Protein AF-A0AAE8W8A2-F1 (afdb_monomer)

Secondary structure (DSSP, 8-state):
---HHHHHHHHHHHHHHHHHHHHHHHHHHHHHHHHHHHHHHHHHHHHHHHHHHHHHHHHHHH-B-TTS-B--GGGGGGT--

Mean predicted aligned error: 9.86 Å

Solvent-accessible surface area (backbone atoms only — not comparable to full-atom values): 4666 Å² total; per-residue (Å²): 131,85,56,73,67,61,57,52,53,53,53,50,53,54,52,51,51,53,53,50,51,52,47,52,53,52,51,56,50,51,55,52,52,51,53,51,50,52,51,51,52,51,54,48,52,54,48,53,52,61,69,43,47,61,55,49,51,51,45,13,72,71,39,62,43,101,85,73,44,67,38,55,68,78,60,55,66,77,74,73,118

Sequence (81 aa):
PPSISGWRLKSHNFQMGGALETTVEIWSSQVKSVLQACAHISNHLDFSKKLHANDDAKIATVIEADNGLTMPASRLNEYFK

pLDDT: mean 86.28, std 12.08, range [51.66, 98.75]

Structure (mmCIF, N/CA/C/O backbone):
data_AF-A0AAE8W8A2-F1
#
_entry.id   AF-A0AAE8W8A2-F1
#
loop_
_atom_site.group_PDB
_atom_site.id
_atom_site.type_symbol
_atom_site.label_atom_id
_atom_site.label_alt_id
_atom_site.label_comp_id
_atom_site.label_asym_id
_atom_site.label_entity_id
_atom_site.label_seq_id
_atom_site.pdbx_PDB_ins_code
_atom_site.Cartn_x
_atom_site.Cartn_y
_atom_site.Cartn_z
_atom_site.occupancy
_atom_site.B_iso_or_equiv
_atom_site.auth_seq_id
_at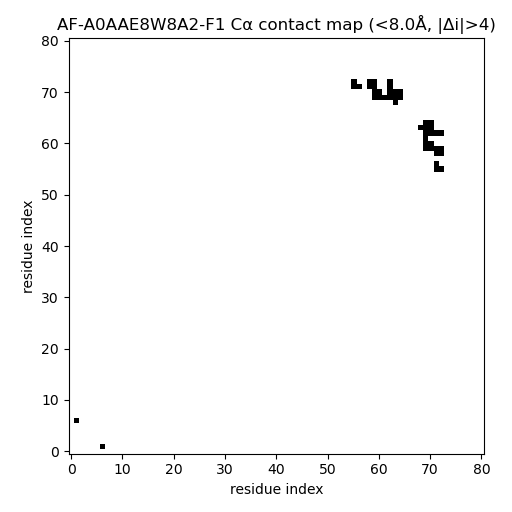om_site.auth_comp_id
_atom_site.auth_asym_id
_atom_site.auth_atom_id
_atom_site.pdbx_PDB_model_num
ATOM 1 N N . PRO A 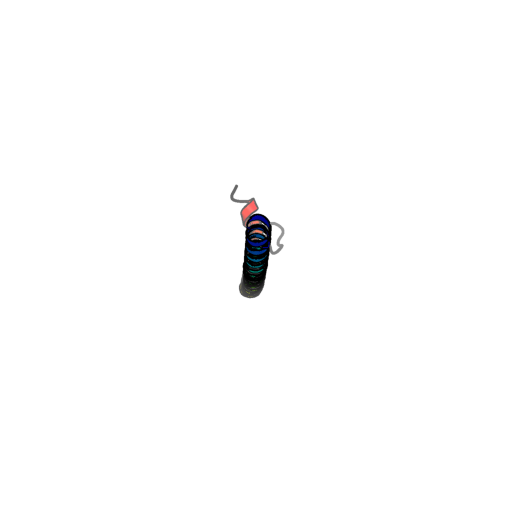1 1 ? 29.862 -1.455 -50.314 1.00 51.66 1 PRO A N 1
ATOM 2 C CA . PRO A 1 1 ? 29.468 -0.671 -49.119 1.00 51.66 1 PRO A CA 1
ATOM 3 C C . PRO A 1 1 ? 28.068 -1.070 -48.616 1.00 51.66 1 PRO A C 1
ATOM 5 O O . PRO A 1 1 ? 27.129 -1.073 -49.408 1.00 51.66 1 PRO A O 1
ATOM 8 N N . PRO A 1 2 ? 27.916 -1.452 -47.339 1.00 57.97 2 PRO A N 1
ATOM 9 C CA . PRO A 1 2 ? 26.606 -1.762 -46.768 1.00 57.97 2 PRO A CA 1
ATOM 10 C C . PRO A 1 2 ? 25.678 -0.549 -46.907 1.00 57.97 2 PRO A C 1
ATOM 12 O O . PRO A 1 2 ? 26.092 0.579 -46.635 1.00 57.97 2 PRO A O 1
ATOM 15 N N . SER A 1 3 ? 24.452 -0.771 -47.390 1.00 76.69 3 SER A N 1
ATOM 16 C CA . SER A 1 3 ? 23.517 0.308 -47.707 1.00 76.69 3 SER A CA 1
ATOM 17 C C . SER A 1 3 ? 23.194 1.123 -46.455 1.00 76.69 3 SER A C 1
ATOM 19 O O . SER A 1 3 ? 22.956 0.581 -45.374 1.00 76.69 3 SER A O 1
ATOM 21 N N . ILE A 1 4 ? 23.193 2.449 -46.598 1.00 73.69 4 ILE A N 1
ATOM 22 C CA . ILE A 1 4 ? 22.925 3.420 -45.523 1.00 73.69 4 ILE A CA 1
ATOM 23 C C . ILE A 1 4 ? 21.593 3.106 -44.804 1.00 73.69 4 ILE A C 1
ATOM 25 O O . ILE A 1 4 ? 21.457 3.335 -43.602 1.00 73.69 4 ILE A O 1
ATOM 29 N N . SER A 1 5 ? 20.635 2.489 -45.506 1.00 77.88 5 SER A N 1
ATOM 30 C CA . SER A 1 5 ? 19.379 1.975 -44.946 1.00 77.88 5 SER A CA 1
ATOM 31 C C . SER A 1 5 ? 19.573 0.898 -43.869 1.00 77.88 5 SER A C 1
ATOM 33 O O . SER A 1 5 ? 18.898 0.941 -42.844 1.00 77.88 5 SER A O 1
ATOM 35 N N . GLY A 1 6 ? 20.506 -0.043 -44.049 1.00 80.00 6 GLY A N 1
ATOM 36 C CA . GLY A 1 6 ? 20.736 -1.135 -43.097 1.00 80.00 6 GLY A CA 1
ATOM 37 C C . GLY A 1 6 ? 21.293 -0.659 -41.752 1.00 80.00 6 GLY A C 1
ATOM 38 O O . GLY A 1 6 ? 20.892 -1.157 -40.703 1.00 80.00 6 GLY A O 1
ATOM 39 N N . TRP A 1 7 ? 22.177 0.341 -41.763 1.00 85.25 7 TRP A N 1
ATOM 40 C CA . TRP A 1 7 ? 22.754 0.919 -40.543 1.00 85.25 7 TRP A CA 1
ATOM 41 C C . TRP A 1 7 ? 21.732 1.708 -39.728 1.00 85.25 7 TRP A C 1
ATOM 43 O O . TRP A 1 7 ? 21.682 1.566 -38.507 1.00 85.25 7 TRP A O 1
ATOM 53 N N . ARG A 1 8 ? 20.879 2.491 -40.399 1.00 83.94 8 ARG A N 1
ATOM 54 C CA . ARG A 1 8 ? 19.808 3.249 -39.738 1.00 83.94 8 ARG A CA 1
ATOM 55 C C . ARG A 1 8 ? 18.792 2.335 -39.057 1.00 83.94 8 ARG A C 1
ATOM 57 O O . ARG A 1 8 ? 18.433 2.598 -37.916 1.00 83.94 8 ARG A O 1
ATOM 64 N N . LEU A 1 9 ? 18.378 1.251 -39.719 1.00 83.31 9 LEU A N 1
ATOM 65 C CA . LEU A 1 9 ? 17.457 0.269 -39.133 1.00 83.31 9 LEU A CA 1
ATOM 66 C C . LEU A 1 9 ? 18.060 -0.410 -37.897 1.00 83.31 9 LEU A C 1
ATOM 68 O O . LEU A 1 9 ? 17.399 -0.507 -36.868 1.00 83.31 9 LEU A O 1
ATOM 72 N N . LYS A 1 10 ? 19.334 -0.824 -37.966 1.00 86.50 10 LYS A N 1
ATOM 73 C CA . LYS A 1 10 ? 20.041 -1.408 -36.815 1.00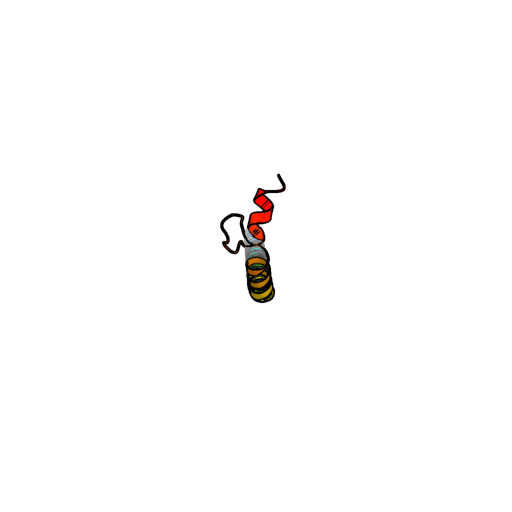 86.50 10 LYS A CA 1
ATOM 74 C C . LYS A 1 10 ? 20.117 -0.431 -35.641 1.00 86.50 10 LYS A C 1
ATOM 76 O O . LYS A 1 10 ? 19.752 -0.798 -34.531 1.00 86.50 10 LYS A O 1
ATOM 81 N N . SER A 1 11 ? 20.546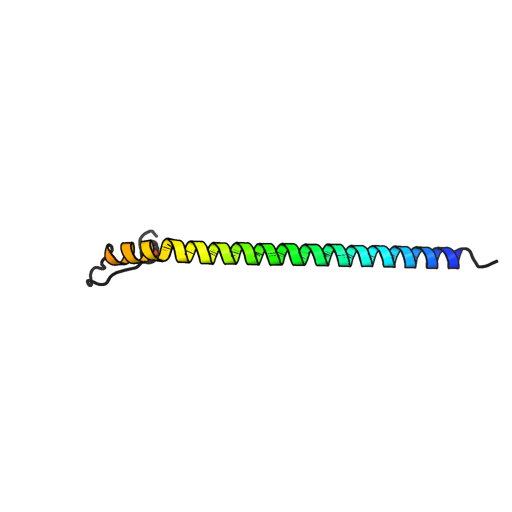 0.808 -35.887 1.00 88.31 11 SER A N 1
ATOM 82 C CA . SER A 1 11 ? 20.632 1.847 -34.852 1.00 88.31 11 SER A CA 1
ATOM 83 C C . SER A 1 11 ? 19.275 2.128 -34.202 1.00 88.31 11 SER A C 1
ATOM 85 O O . SER A 1 11 ? 19.192 2.172 -32.977 1.00 88.31 11 SER A O 1
ATOM 87 N N . HIS A 1 12 ? 18.214 2.241 -35.003 1.00 87.12 12 HIS A N 1
ATOM 88 C CA . HIS A 1 12 ? 16.864 2.470 -34.497 1.00 87.12 12 HIS A CA 1
ATOM 89 C C . HIS A 1 12 ? 16.357 1.307 -33.631 1.00 87.12 12 HIS A C 1
ATOM 91 O O . HIS A 1 12 ? 15.814 1.538 -32.555 1.00 87.12 12 HIS A O 1
ATOM 97 N N . ASN A 1 13 ? 16.597 0.059 -34.044 1.00 84.38 13 ASN A N 1
ATOM 98 C CA . ASN A 1 13 ? 16.216 -1.115 -33.255 1.00 84.38 13 ASN A CA 1
ATOM 99 C C . ASN A 1 13 ? 16.942 -1.170 -31.902 1.00 84.38 13 ASN A C 1
ATOM 101 O O . ASN A 1 13 ? 16.318 -1.496 -30.896 1.00 84.38 13 ASN A O 1
ATOM 105 N N . PHE A 1 14 ? 18.232 -0.815 -31.848 1.00 87.06 14 PHE A N 1
ATOM 106 C CA . PHE A 1 14 ? 18.963 -0.733 -30.576 1.00 87.06 14 PHE A CA 1
ATOM 107 C C . PHE A 1 14 ? 18.426 0.379 -29.667 1.00 87.06 14 PHE A C 1
ATOM 109 O O . PHE A 1 14 ? 18.276 0.165 -28.467 1.00 87.06 14 PHE A O 1
ATOM 116 N N . GLN A 1 15 ? 18.080 1.541 -30.232 1.00 90.00 15 GLN A N 1
ATOM 117 C CA . GLN A 1 15 ? 17.445 2.627 -29.479 1.00 90.00 15 GLN A CA 1
ATOM 118 C C . GLN A 1 15 ? 16.078 2.216 -28.921 1.00 90.00 15 GLN A C 1
ATOM 120 O O . GLN A 1 15 ? 15.784 2.492 -27.761 1.00 90.00 15 GLN A O 1
ATOM 125 N N . MET A 1 16 ? 15.259 1.527 -29.721 1.00 92.94 16 MET A N 1
ATOM 126 C CA . MET A 1 16 ? 13.962 1.013 -29.280 1.00 92.94 16 MET A CA 1
ATOM 127 C C . MET A 1 16 ? 14.113 -0.029 -28.165 1.00 92.94 16 MET A C 1
ATOM 129 O O . MET A 1 16 ? 13.354 0.006 -27.201 1.00 92.94 16 MET A O 1
ATOM 133 N N . GLY A 1 17 ? 15.109 -0.916 -28.267 1.00 91.50 17 GLY A N 1
ATOM 134 C CA . GLY A 1 17 ? 15.433 -1.886 -27.219 1.00 91.50 17 GLY A CA 1
ATOM 135 C C . GLY A 1 17 ? 15.762 -1.212 -25.887 1.00 91.50 17 GLY A C 1
ATOM 136 O O . GLY A 1 17 ? 15.133 -1.527 -24.881 1.00 91.50 17 GLY A O 1
ATOM 137 N N . GLY A 1 18 ? 16.664 -0.225 -25.900 1.00 93.81 18 GLY A N 1
ATOM 138 C CA . GLY A 1 18 ? 17.017 0.531 -24.693 1.00 93.81 18 GLY A CA 1
ATOM 139 C C . GLY A 1 18 ? 15.839 1.319 -24.114 1.00 93.81 18 GLY A C 1
ATOM 140 O O . GLY A 1 18 ? 15.622 1.314 -22.907 1.00 93.81 18 GLY A O 1
ATOM 141 N N . ALA A 1 19 ? 15.016 1.942 -24.963 1.00 94.44 19 ALA A N 1
ATOM 142 C CA . ALA A 1 19 ? 13.824 2.656 -24.505 1.00 94.44 19 ALA A CA 1
ATOM 143 C C . ALA A 1 19 ? 12.792 1.719 -23.846 1.00 94.44 19 ALA A C 1
ATOM 145 O O . ALA A 1 19 ? 12.165 2.088 -22.848 1.00 94.44 19 ALA A O 1
ATOM 146 N N . LEU A 1 20 ? 12.618 0.503 -24.378 1.00 96.44 20 LEU A N 1
ATOM 147 C CA . LEU A 1 20 ? 11.730 -0.502 -23.797 1.00 96.44 20 LEU A CA 1
ATOM 148 C C . LEU A 1 20 ? 12.272 -1.029 -22.465 1.00 96.44 20 LEU A C 1
ATOM 150 O O . LEU A 1 20 ? 11.503 -1.151 -21.515 1.00 96.44 20 LEU A O 1
ATOM 154 N N . GLU A 1 21 ? 13.576 -1.285 -22.373 1.00 97.31 21 GLU A N 1
ATOM 155 C CA . GLU A 1 21 ? 14.241 -1.689 -21.130 1.00 97.31 21 GLU A CA 1
ATOM 156 C C . GLU A 1 21 ? 14.036 -0.641 -20.028 1.00 97.31 21 GLU A C 1
ATOM 158 O O . GLU A 1 21 ? 13.486 -0.958 -18.974 1.00 97.31 21 GLU A O 1
ATOM 163 N N . THR A 1 22 ? 14.319 0.633 -20.315 1.00 97.62 22 THR A N 1
ATOM 164 C CA . THR A 1 22 ? 14.054 1.741 -19.383 1.00 97.62 22 THR A CA 1
ATOM 165 C C . THR A 1 22 ? 12.576 1.830 -18.991 1.00 97.62 22 THR A C 1
ATOM 167 O O . THR A 1 22 ? 12.246 2.068 -17.829 1.00 97.62 22 THR A O 1
ATOM 170 N N . THR A 1 23 ? 11.659 1.619 -19.940 1.00 97.88 23 THR A N 1
ATOM 171 C CA . THR A 1 23 ? 10.218 1.619 -19.647 1.00 97.88 23 THR A CA 1
ATOM 172 C C . THR A 1 23 ? 9.866 0.511 -18.655 1.00 97.88 23 THR A C 1
ATOM 174 O O . THR A 1 23 ? 9.167 0.769 -17.674 1.00 97.88 23 THR A O 1
ATOM 177 N N . VAL A 1 24 ? 10.380 -0.704 -18.863 1.00 98.19 24 VAL A N 1
ATOM 178 C CA . VAL A 1 24 ? 10.164 -1.844 -17.962 1.00 98.19 24 VAL A CA 1
ATOM 179 C C . VAL A 1 24 ? 10.737 -1.569 -16.571 1.00 98.19 24 VAL A C 1
ATOM 181 O O . VAL A 1 24 ? 10.063 -1.853 -15.578 1.00 98.19 24 VAL A O 1
ATOM 184 N N . GLU A 1 25 ? 11.931 -0.984 -16.472 1.00 98.44 25 GLU A N 1
ATOM 185 C CA . GLU A 1 25 ? 12.551 -0.615 -15.194 1.00 98.44 25 GLU A CA 1
ATOM 186 C C . GLU A 1 25 ? 11.706 0.400 -14.414 1.00 98.44 25 GLU A C 1
ATOM 188 O O . GLU A 1 25 ? 11.410 0.195 -13.231 1.00 98.44 25 GLU A O 1
ATOM 193 N N . ILE A 1 26 ? 11.260 1.468 -15.084 1.00 98.50 26 ILE A N 1
ATOM 194 C CA . ILE A 1 26 ? 10.439 2.521 -14.476 1.00 98.50 26 ILE A CA 1
ATOM 195 C C . ILE A 1 26 ? 9.104 1.951 -13.998 1.00 98.50 26 ILE A C 1
ATOM 197 O O . ILE A 1 26 ? 8.726 2.163 -12.844 1.00 98.50 26 ILE A O 1
ATOM 201 N N . TRP A 1 27 ? 8.404 1.195 -14.845 1.00 98.38 27 TRP A N 1
ATOM 202 C CA . TRP A 1 27 ? 7.122 0.588 -14.480 1.00 98.38 27 TRP A CA 1
ATOM 203 C C . TRP A 1 27 ? 7.270 -0.400 -13.325 1.00 98.38 27 TRP A C 1
ATOM 205 O O . TRP A 1 27 ? 6.475 -0.379 -12.385 1.00 98.38 27 TRP A O 1
ATOM 215 N N . SER A 1 28 ? 8.325 -1.214 -13.341 1.00 98.50 28 SER A N 1
ATOM 216 C CA . SER A 1 28 ? 8.625 -2.140 -12.248 1.00 98.50 28 SER A CA 1
ATOM 217 C C . SER A 1 28 ? 8.857 -1.404 -10.928 1.00 98.50 28 SER A C 1
ATOM 219 O O . SER A 1 28 ? 8.387 -1.851 -9.881 1.00 98.50 28 SER A O 1
ATOM 221 N N . SER A 1 29 ? 9.561 -0.270 -10.963 1.00 98.50 29 SER A N 1
ATOM 222 C CA . SER A 1 29 ? 9.779 0.579 -9.790 1.00 98.50 29 SER A CA 1
ATOM 223 C C . SER A 1 29 ? 8.465 1.179 -9.277 1.00 98.50 29 SER A C 1
ATOM 225 O O . SER A 1 29 ? 8.140 1.045 -8.098 1.00 98.50 29 SER A O 1
ATOM 227 N N . GLN A 1 30 ? 7.650 1.747 -10.168 1.00 98.75 30 GLN A N 1
ATOM 228 C CA . GLN A 1 30 ? 6.384 2.384 -9.800 1.00 98.75 30 GLN A CA 1
ATOM 229 C C . GLN A 1 30 ? 5.374 1.398 -9.203 1.00 98.75 30 GLN A C 1
ATOM 231 O O . GLN A 1 30 ? 4.766 1.694 -8.174 1.00 98.75 30 GLN A O 1
ATOM 236 N N . VAL A 1 31 ? 5.230 0.201 -9.782 1.00 98.69 31 VAL A N 1
ATOM 237 C CA . VAL A 1 31 ? 4.346 -0.842 -9.232 1.00 98.69 31 VAL A CA 1
ATOM 238 C C . VAL A 1 31 ? 4.791 -1.243 -7.824 1.00 98.69 31 VAL A C 1
ATOM 240 O O . VAL A 1 31 ? 3.956 -1.378 -6.928 1.00 98.69 31 VAL A O 1
ATOM 243 N N . LYS A 1 32 ? 6.105 -1.369 -7.588 1.00 98.62 32 LYS A N 1
ATOM 244 C CA . LYS A 1 32 ? 6.640 -1.634 -6.244 1.00 98.62 32 LYS A CA 1
ATOM 245 C C . LYS A 1 32 ? 6.325 -0.493 -5.278 1.00 98.62 32 LYS A C 1
ATOM 247 O O . LYS A 1 32 ? 5.914 -0.771 -4.155 1.00 98.62 32 LYS A O 1
ATOM 252 N N . SER A 1 33 ? 6.469 0.766 -5.695 1.00 98.62 33 SER A N 1
ATOM 253 C CA . SER A 1 33 ? 6.131 1.924 -4.857 1.00 98.62 33 SER A CA 1
ATOM 254 C C . SER A 1 33 ? 4.657 1.932 -4.446 1.00 98.62 33 SER A C 1
ATOM 256 O O . SER A 1 33 ? 4.362 2.113 -3.266 1.00 98.62 33 SER A O 1
ATOM 258 N N . VAL A 1 34 ? 3.734 1.675 -5.380 1.00 98.62 34 VAL A N 1
ATOM 259 C CA . VAL A 1 34 ? 2.293 1.599 -5.076 1.00 98.62 34 VAL A CA 1
ATOM 260 C C . VAL A 1 34 ? 1.997 0.445 -4.118 1.00 98.62 34 VAL A C 1
ATOM 262 O O . VAL A 1 34 ? 1.294 0.638 -3.129 1.00 98.62 34 VAL A O 1
ATOM 265 N N . LEU A 1 35 ? 2.586 -0.732 -4.347 1.00 98.75 35 LEU A N 1
ATOM 266 C CA . LEU A 1 35 ? 2.422 -1.881 -3.455 1.00 98.75 35 LEU A CA 1
ATOM 267 C C . LEU A 1 35 ? 2.892 -1.570 -2.024 1.00 98.75 35 LEU A C 1
ATOM 269 O O . LEU A 1 35 ? 2.193 -1.892 -1.064 1.00 98.75 35 LEU A O 1
ATOM 273 N N . GLN A 1 36 ? 4.049 -0.919 -1.873 1.00 98.62 36 GLN A N 1
ATOM 274 C CA . GLN A 1 36 ? 4.564 -0.512 -0.562 1.00 98.62 36 GLN A CA 1
ATOM 275 C C . GLN A 1 36 ? 3.665 0.530 0.110 1.00 98.62 36 GLN A C 1
ATOM 277 O O . GLN A 1 36 ? 3.414 0.429 1.309 1.00 98.62 36 GLN A O 1
ATOM 282 N N . ALA A 1 37 ? 3.122 1.486 -0.647 1.00 98.56 37 ALA A N 1
ATOM 283 C CA . ALA A 1 37 ? 2.159 2.448 -0.119 1.00 98.56 37 ALA A CA 1
ATOM 284 C C . ALA A 1 37 ? 0.882 1.754 0.388 1.00 98.56 37 ALA A C 1
ATOM 286 O O . ALA A 1 37 ? 0.435 2.034 1.499 1.00 98.56 37 ALA A O 1
ATOM 287 N N . CYS A 1 38 ? 0.332 0.796 -0.368 1.00 98.62 38 CYS A N 1
ATOM 288 C CA . CYS A 1 38 ? -0.822 0.003 0.065 1.00 98.62 38 CYS A CA 1
ATOM 289 C C . CYS A 1 38 ? -0.522 -0.817 1.327 1.00 98.62 38 CYS A C 1
ATOM 291 O O . CYS A 1 38 ? -1.351 -0.853 2.239 1.00 98.62 38 CYS A O 1
ATOM 293 N N . ALA A 1 39 ? 0.660 -1.434 1.414 1.00 98.56 39 ALA A N 1
ATOM 294 C CA . ALA A 1 39 ? 1.087 -2.159 2.609 1.00 98.56 39 ALA A CA 1
ATOM 295 C C . ALA A 1 39 ? 1.208 -1.222 3.822 1.00 98.56 39 ALA A C 1
ATOM 297 O O . ALA A 1 39 ? 0.721 -1.541 4.904 1.00 98.56 39 ALA A O 1
ATOM 298 N N . HIS A 1 40 ? 1.789 -0.035 3.635 1.00 98.06 40 HIS A N 1
ATOM 299 C CA . HIS A 1 40 ? 1.932 0.962 4.692 1.00 98.06 40 HIS A CA 1
ATOM 300 C C . HIS A 1 40 ? 0.574 1.477 5.194 1.00 98.06 40 HIS A C 1
ATOM 302 O O . HIS A 1 40 ? 0.344 1.524 6.401 1.00 98.06 40 HIS A O 1
ATOM 308 N N . ILE A 1 41 ? -0.350 1.806 4.283 1.00 98.19 41 ILE A N 1
ATOM 309 C CA . ILE A 1 41 ? -1.718 2.219 4.632 1.00 98.19 41 ILE A CA 1
ATOM 310 C C . ILE A 1 41 ? -2.435 1.101 5.394 1.00 98.19 41 ILE A C 1
ATOM 312 O O . ILE A 1 41 ? -3.022 1.361 6.441 1.00 98.19 41 ILE A O 1
ATOM 316 N N . SER A 1 42 ? -2.351 -0.143 4.914 1.00 98.25 42 SER A N 1
ATOM 317 C CA . SER A 1 42 ? -3.003 -1.294 5.555 1.00 98.25 42 SER A CA 1
ATOM 318 C C . SER A 1 42 ? -2.472 -1.524 6.971 1.00 98.25 42 SER A C 1
ATOM 320 O O . SER A 1 42 ? -3.255 -1.646 7.911 1.00 98.25 42 SER A O 1
ATOM 322 N N . ASN A 1 43 ? -1.148 -1.474 7.148 1.00 98.06 43 ASN A N 1
ATOM 323 C CA . ASN A 1 43 ? -0.518 -1.584 8.462 1.00 98.06 43 ASN A CA 1
ATOM 324 C C . ASN A 1 43 ? -0.963 -0.462 9.407 1.00 98.06 43 ASN A C 1
ATOM 326 O O . ASN A 1 43 ? -1.214 -0.713 10.586 1.00 98.06 43 ASN A O 1
ATOM 330 N N . HIS A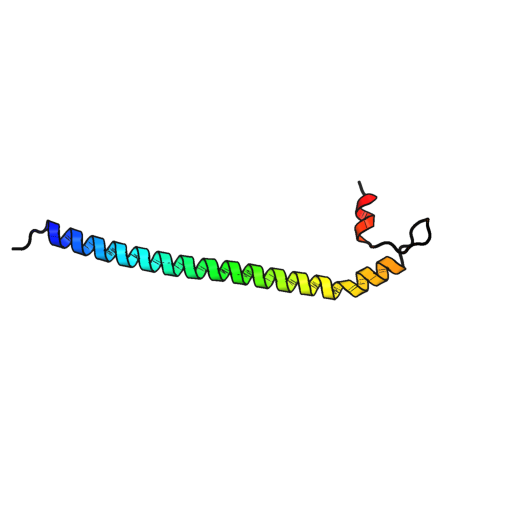 1 44 ? -1.078 0.771 8.904 1.00 97.94 44 HIS A N 1
ATOM 331 C CA . HIS A 1 44 ? -1.547 1.891 9.713 1.00 97.94 44 HIS A CA 1
ATOM 332 C C . HIS A 1 44 ? -3.022 1.728 10.105 1.00 97.94 44 HIS A C 1
ATOM 334 O O . HIS A 1 44 ? -3.372 1.995 11.254 1.00 97.94 44 HIS A O 1
ATOM 340 N N . LEU A 1 45 ? -3.891 1.268 9.201 1.00 97.94 45 LEU A N 1
ATOM 341 C CA . LEU A 1 45 ? -5.298 1.010 9.521 1.00 97.94 45 LEU A CA 1
ATOM 342 C C . LEU A 1 45 ? -5.442 -0.088 10.582 1.00 97.94 45 LEU A C 1
ATOM 344 O O . LEU A 1 45 ? -6.204 0.079 11.536 1.00 97.94 45 LEU A O 1
ATOM 348 N N . ASP A 1 46 ? -4.664 -1.165 10.475 1.00 98.06 46 ASP A N 1
ATOM 349 C CA . ASP A 1 46 ? -4.626 -2.226 11.484 1.00 98.06 46 ASP A CA 1
ATOM 350 C C . ASP A 1 46 ? -4.119 -1.719 12.837 1.00 98.06 46 ASP A C 1
ATOM 352 O O . ASP A 1 46 ? -4.656 -2.092 13.885 1.00 98.06 46 ASP A O 1
ATOM 356 N N . PHE A 1 47 ? -3.101 -0.854 12.833 1.00 97.56 47 PHE A N 1
ATOM 357 C CA . PHE A 1 47 ? -2.616 -0.197 14.042 1.00 97.56 47 PHE A CA 1
ATOM 358 C C . PHE A 1 47 ? -3.699 0.683 14.677 1.00 97.56 47 PHE A C 1
ATOM 360 O O . PHE A 1 47 ? -4.005 0.500 15.854 1.00 97.56 47 PHE A O 1
ATOM 367 N N . SER A 1 48 ? -4.319 1.585 13.910 1.00 96.50 48 SER A N 1
ATOM 368 C CA . SER A 1 48 ? -5.379 2.479 14.394 1.00 96.50 48 SER A CA 1
ATOM 369 C C . SER A 1 48 ? -6.570 1.699 14.953 1.00 96.50 48 SER A C 1
ATOM 371 O O . SER A 1 48 ? -7.075 2.031 16.022 1.00 96.50 48 SER A O 1
ATOM 373 N N . LYS A 1 49 ? -6.978 0.611 14.289 1.00 95.00 49 LYS A N 1
ATOM 374 C CA . LYS A 1 49 ? -8.047 -0.269 14.776 1.00 95.00 49 LYS A CA 1
ATOM 375 C C . LYS A 1 49 ? -7.695 -0.921 16.114 1.00 95.00 49 LYS A C 1
ATOM 377 O O . LYS A 1 49 ? -8.532 -0.975 17.009 1.00 95.00 49 LYS A O 1
ATOM 382 N N . LYS A 1 50 ? -6.463 -1.415 16.269 1.00 95.69 50 LYS A N 1
ATOM 383 C CA . LYS A 1 50 ? -5.997 -1.999 17.539 1.00 95.69 50 LYS A CA 1
ATOM 384 C C . LYS A 1 50 ? -5.908 -0.952 18.646 1.00 95.69 50 LYS A C 1
ATOM 386 O O . LYS A 1 50 ? -6.294 -1.245 19.772 1.00 95.69 50 LYS A O 1
ATOM 391 N N . LEU A 1 51 ? -5.425 0.246 18.321 1.00 96.25 51 LEU A N 1
ATOM 392 C CA . LEU A 1 51 ? -5.288 1.352 19.265 1.00 96.25 51 LEU A CA 1
ATOM 393 C C . LEU A 1 51 ? -6.643 1.748 19.867 1.00 96.25 51 LEU A C 1
ATOM 395 O O . LEU A 1 51 ?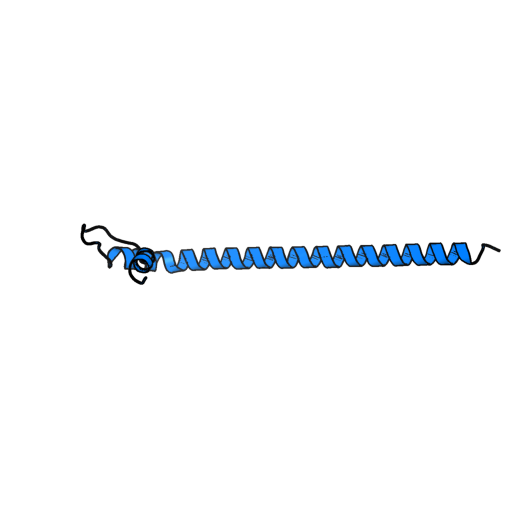 -6.742 1.908 21.079 1.00 96.25 51 LEU A O 1
ATOM 399 N N . HIS A 1 52 ? -7.685 1.834 19.040 1.00 93.94 52 HIS A N 1
ATOM 400 C CA . HIS A 1 52 ? -9.017 2.263 19.475 1.00 93.94 52 HIS A CA 1
ATOM 401 C C . HIS A 1 52 ? -9.924 1.132 19.977 1.00 93.94 52 HIS A C 1
ATOM 403 O O . HIS A 1 52 ? -11.016 1.403 20.463 1.00 93.94 52 HIS A O 1
ATOM 409 N N . ALA A 1 53 ? -9.477 -0.129 19.960 1.00 91.44 53 ALA A N 1
ATOM 410 C CA . ALA A 1 53 ? -10.301 -1.259 20.398 1.00 91.44 53 ALA A CA 1
ATOM 411 C C . ALA A 1 53 ? -10.772 -1.141 21.863 1.00 91.44 53 ALA A C 1
ATOM 413 O O . ALA A 1 53 ? -11.874 -1.571 22.202 1.00 91.44 53 ALA A O 1
ATOM 414 N N . ASN A 1 54 ? -9.950 -0.563 22.749 1.00 88.38 54 ASN A N 1
ATOM 415 C CA . ASN A 1 54 ? -10.347 -0.343 24.141 1.00 88.38 54 ASN A CA 1
ATOM 416 C C . ASN A 1 54 ? -11.361 0.799 24.287 1.00 88.38 54 ASN A C 1
ATOM 418 O O . ASN A 1 54 ? -12.254 0.704 25.127 1.00 88.38 54 ASN A O 1
ATOM 422 N N . ASP A 1 55 ? -11.231 1.847 23.477 1.00 88.81 55 ASP A N 1
ATOM 423 C CA . ASP A 1 55 ? -12.167 2.969 23.469 1.00 88.81 55 ASP A CA 1
ATOM 424 C C . ASP A 1 55 ? -13.530 2.512 22.944 1.00 88.81 55 ASP A C 1
ATOM 426 O O . ASP A 1 55 ? -14.543 2.768 23.589 1.00 88.81 55 ASP A O 1
ATOM 430 N N . ASP A 1 56 ? -13.552 1.728 21.862 1.00 85.12 56 ASP A N 1
ATOM 431 C CA . ASP A 1 56 ? -14.769 1.101 21.335 1.00 85.12 56 ASP A CA 1
ATOM 432 C C . ASP A 1 56 ? -15.460 0.232 22.396 1.00 85.12 56 ASP A C 1
ATOM 434 O O . ASP A 1 56 ? -16.677 0.312 22.573 1.00 85.12 56 ASP A O 1
ATOM 438 N N . ALA A 1 57 ? -14.688 -0.565 23.147 1.00 83.06 57 ALA A N 1
ATOM 439 C CA . ALA A 1 57 ? -15.218 -1.393 24.228 1.00 83.06 57 ALA A CA 1
ATOM 440 C C . ALA A 1 57 ? -15.781 -0.550 25.384 1.00 83.06 57 ALA A C 1
ATOM 442 O O . ALA A 1 57 ? -16.878 -0.827 25.867 1.00 83.06 57 ALA A O 1
ATOM 443 N N . LYS A 1 58 ? -15.066 0.498 25.813 1.00 82.12 58 LYS A N 1
ATOM 444 C CA . LYS A 1 58 ? -15.534 1.420 26.860 1.00 82.12 58 LYS A CA 1
ATOM 445 C C . LYS A 1 58 ? -16.816 2.126 26.444 1.00 82.12 58 LYS A C 1
ATOM 447 O O . LYS A 1 58 ? -17.774 2.145 27.211 1.00 82.12 58 LYS A O 1
ATOM 452 N N . ILE A 1 59 ? -16.858 2.673 25.234 1.00 80.25 59 ILE A N 1
ATOM 453 C CA . ILE A 1 59 ? -18.048 3.354 24.726 1.00 80.25 59 ILE A CA 1
ATOM 454 C C . ILE A 1 59 ? -19.218 2.373 24.658 1.00 80.25 59 ILE A C 1
ATOM 456 O O . ILE A 1 59 ? -20.303 2.716 25.116 1.00 80.25 59 ILE A O 1
ATOM 460 N N . ALA A 1 60 ? -18.993 1.136 24.200 1.00 76.62 60 ALA A N 1
ATOM 461 C CA . ALA A 1 60 ? -20.036 0.117 24.195 1.00 76.62 60 ALA A CA 1
ATOM 462 C C . ALA A 1 60 ? -20.597 -0.167 25.596 1.00 76.62 60 ALA A C 1
ATOM 464 O O . ALA A 1 60 ? -21.803 -0.327 25.737 1.00 76.62 60 ALA A O 1
A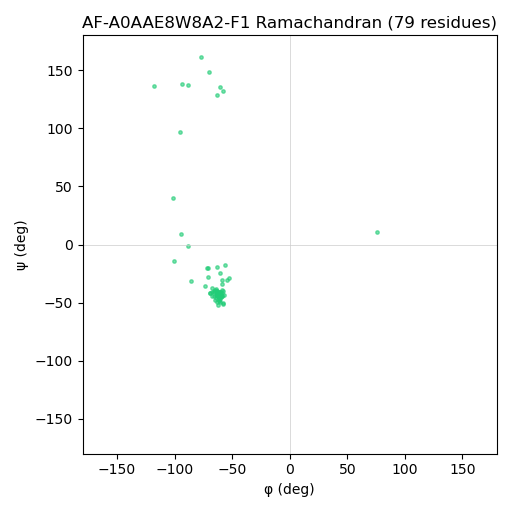TOM 465 N N . THR A 1 61 ? -19.756 -0.188 26.636 1.00 70.06 61 THR A N 1
ATOM 466 C CA . THR A 1 61 ? -20.231 -0.360 28.022 1.00 70.06 61 THR A CA 1
ATOM 467 C C . THR A 1 61 ? -20.982 0.845 28.582 1.00 70.06 61 THR A C 1
ATOM 469 O O . THR A 1 61 ? -21.813 0.671 29.461 1.00 70.06 61 THR A O 1
ATOM 472 N N . VAL A 1 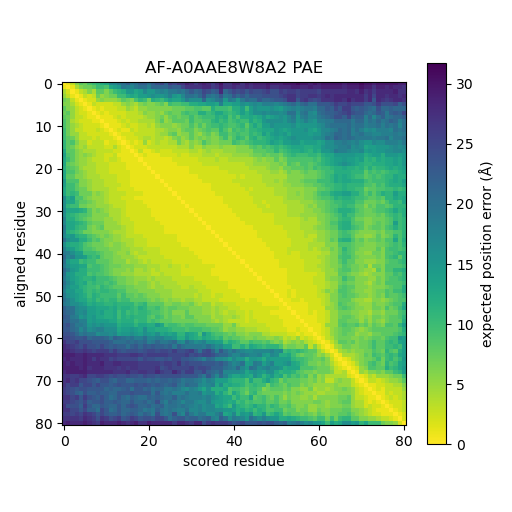62 ? -20.686 2.058 28.106 1.00 72.62 62 VAL A N 1
ATOM 473 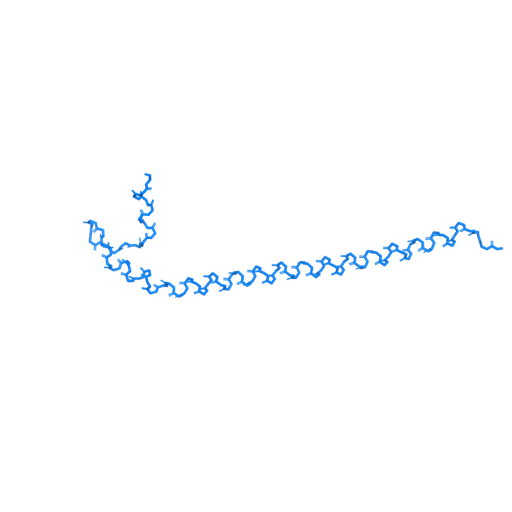C CA . VAL A 1 62 ? -21.316 3.295 28.598 1.00 72.62 62 VAL A CA 1
ATOM 474 C C . VAL A 1 62 ? -22.634 3.582 27.877 1.00 72.62 62 VAL A C 1
ATOM 476 O O . VAL A 1 62 ? -23.539 4.167 28.466 1.00 72.62 62 VAL A O 1
ATOM 479 N N . ILE A 1 63 ? -22.755 3.190 26.607 1.00 69.62 63 ILE A N 1
ATOM 480 C CA . ILE A 1 63 ? -23.968 3.390 25.813 1.00 69.62 63 ILE A CA 1
ATOM 481 C C . ILE A 1 63 ? -24.822 2.118 25.887 1.00 69.62 63 ILE A C 1
ATOM 483 O O . ILE A 1 63 ? -24.619 1.162 25.136 1.00 69.62 63 ILE A O 1
ATOM 487 N N . GLU A 1 64 ? -25.797 2.116 26.792 1.00 67.38 64 GLU A N 1
ATOM 488 C CA . GLU A 1 64 ? -26.820 1.071 26.894 1.00 67.38 64 GLU A CA 1
ATOM 489 C C . GLU A 1 64 ? -28.018 1.396 25.989 1.00 67.38 64 GLU A C 1
ATOM 491 O O . GLU A 1 64 ? -28.471 2.539 25.898 1.00 67.38 64 GLU A O 1
ATOM 496 N N . ALA A 1 65 ? -28.529 0.390 25.282 1.00 64.69 65 ALA A N 1
ATOM 497 C CA . ALA A 1 65 ? -29.776 0.482 24.532 1.00 64.69 65 ALA A CA 1
ATOM 498 C C . ALA A 1 65 ? -30.980 0.395 25.471 1.00 64.69 65 ALA A C 1
ATOM 500 O O . ALA A 1 65 ? -30.881 -0.127 26.575 1.00 64.69 65 ALA A O 1
ATOM 501 N N . ASP A 1 66 ? -32.147 0.839 24.999 1.00 65.88 66 ASP A N 1
ATOM 502 C CA . ASP A 1 66 ? -33.419 0.800 25.746 1.00 65.88 66 ASP A CA 1
ATOM 503 C C . ASP A 1 66 ? -33.804 -0.623 26.224 1.00 65.88 66 ASP A C 1
ATOM 505 O O . ASP A 1 66 ? -34.593 -0.806 27.144 1.00 65.88 66 ASP A O 1
ATOM 509 N N . ASN A 1 67 ? -33.196 -1.657 25.632 1.00 69.19 67 ASN A N 1
ATOM 510 C CA . ASN A 1 67 ? -33.332 -3.063 26.021 1.00 69.19 67 ASN A CA 1
ATOM 511 C C . ASN A 1 67 ? -32.239 -3.569 26.992 1.00 69.19 67 ASN A C 1
ATOM 513 O O . ASN A 1 67 ? -32.142 -4.777 27.213 1.00 69.19 67 ASN A O 1
ATOM 517 N N . GLY A 1 68 ? -31.406 -2.679 27.537 1.00 68.25 68 GLY A N 1
ATOM 518 C CA . GLY A 1 68 ? -30.326 -2.988 28.479 1.00 68.25 68 GLY A CA 1
ATOM 519 C C . GLY A 1 68 ? -29.075 -3.626 27.862 1.00 68.25 68 GLY A C 1
ATOM 520 O O . GLY A 1 68 ? -28.227 -4.128 28.597 1.00 68.25 68 GLY A O 1
ATOM 521 N N . LEU A 1 69 ? -28.945 -3.660 26.529 1.00 71.25 69 LEU A N 1
ATOM 522 C CA . LEU A 1 69 ? -27.761 -4.201 25.851 1.00 71.25 69 LEU A CA 1
ATOM 523 C C . LEU A 1 69 ? -26.740 -3.100 25.540 1.00 71.25 69 LEU A C 1
ATOM 525 O O . LEU A 1 69 ? -27.099 -2.026 25.061 1.00 71.25 69 LEU A O 1
ATOM 529 N N . THR A 1 70 ? -25.457 -3.392 25.744 1.00 71.81 70 THR A N 1
ATOM 530 C CA . THR A 1 70 ? -24.341 -2.525 25.343 1.00 71.81 70 THR A CA 1
ATOM 531 C C . THR A 1 70 ? -24.302 -2.370 23.823 1.00 71.81 70 THR A C 1
ATOM 533 O O . THR A 1 70 ? -24.340 -3.365 23.091 1.00 71.81 70 THR A O 1
ATOM 536 N N . MET A 1 71 ? -24.246 -1.132 23.318 1.00 71.94 71 MET A N 1
ATOM 537 C CA . MET A 1 71 ? -24.244 -0.869 21.875 1.00 71.94 71 MET A CA 1
ATOM 538 C C . MET A 1 71 ? -22.963 -0.163 21.410 1.00 71.94 71 MET A C 1
ATOM 540 O O . MET A 1 71 ? -22.509 0.785 22.046 1.00 71.94 71 MET A O 1
ATOM 544 N N . PRO A 1 72 ? -22.367 -0.575 20.278 1.00 74.19 72 PRO A N 1
ATOM 545 C CA . PRO A 1 72 ? -21.160 0.059 19.767 1.00 74.19 72 PRO A CA 1
ATOM 546 C C . PRO A 1 72 ? -21.442 1.469 19.234 1.00 74.19 72 PRO A C 1
ATOM 548 O O . PRO A 1 72 ? -22.494 1.730 18.646 1.00 74.19 72 PRO A O 1
ATOM 551 N N . ALA A 1 73 ? -20.447 2.353 19.345 1.00 76.06 73 ALA A N 1
ATOM 552 C CA . ALA A 1 73 ? -20.530 3.749 18.908 1.00 76.06 73 ALA A CA 1
ATOM 553 C C . ALA A 1 73 ? -20.944 3.916 17.432 1.00 76.06 73 ALA A C 1
ATOM 555 O O . ALA A 1 73 ? -21.613 4.884 17.079 1.00 76.06 73 ALA A O 1
ATOM 556 N N . SER A 1 74 ? -20.596 2.960 16.562 1.00 76.88 74 SER A N 1
ATOM 557 C CA . SER A 1 74 ? -20.940 2.984 15.133 1.00 76.88 74 SER A CA 1
ATOM 558 C C . SER A 1 74 ? -22.449 3.000 14.858 1.00 76.88 74 SER A C 1
ATOM 560 O O . SER A 1 74 ? -22.869 3.504 13.816 1.00 76.88 74 SER A O 1
ATOM 562 N N . ARG A 1 75 ? -23.273 2.510 15.796 1.00 77.88 75 ARG A N 1
ATOM 563 C CA . ARG A 1 75 ? -24.742 2.527 15.696 1.00 77.88 75 ARG A CA 1
ATOM 564 C C . ARG A 1 75 ? -25.329 3.929 15.855 1.00 77.88 75 ARG A C 1
ATOM 566 O O . ARG A 1 75 ? -26.425 4.169 15.366 1.00 77.88 75 ARG A O 1
ATOM 573 N N . LEU A 1 76 ? -24.598 4.879 16.449 1.00 77.12 76 LEU A N 1
ATOM 574 C CA . LEU A 1 76 ? -25.050 6.272 16.569 1.00 77.12 76 LEU A CA 1
ATOM 575 C C . LEU A 1 76 ? -25.316 6.914 15.202 1.00 77.12 76 LEU A C 1
ATOM 577 O O . LEU A 1 76 ? -26.216 7.739 15.079 1.00 77.12 76 LEU A O 1
ATOM 581 N N . ASN A 1 77 ? -24.596 6.491 14.159 1.00 79.00 77 ASN A N 1
ATOM 582 C CA . ASN A 1 77 ? -24.797 6.991 12.800 1.00 79.00 77 ASN A CA 1
ATOM 583 C C . ASN A 1 77 ? -26.199 6.671 12.238 1.00 79.00 77 ASN A C 1
ATOM 585 O O . ASN A 1 77 ? -26.650 7.332 11.309 1.00 79.00 77 ASN A O 1
ATOM 589 N N . GLU A 1 78 ? -26.913 5.690 12.802 1.00 82.31 78 GLU A N 1
ATOM 590 C CA . GLU A 1 78 ? -28.296 5.366 12.419 1.00 82.31 78 GLU A CA 1
ATOM 591 C C . GLU A 1 78 ? -29.305 6.424 12.899 1.00 82.31 78 GLU A C 1
ATOM 593 O O . GLU A 1 78 ? -30.398 6.521 12.340 1.00 82.31 78 GLU A O 1
ATOM 598 N N . TYR A 1 79 ? -28.938 7.235 13.898 1.00 75.25 79 TYR A N 1
ATOM 599 C CA . TYR A 1 79 ? -29.818 8.218 14.537 1.00 75.25 79 TYR A CA 1
ATOM 600 C C . TYR A 1 79 ? -29.613 9.662 14.049 1.00 75.25 79 TYR A C 1
ATOM 602 O O . TYR A 1 79 ? -30.477 10.501 14.287 1.00 75.25 79 TYR A O 1
ATOM 610 N N . PHE A 1 80 ? -28.514 9.967 13.349 1.00 75.19 80 PHE A N 1
ATOM 611 C CA . PHE A 1 80 ? -28.178 11.320 12.865 1.00 75.19 80 PHE A CA 1
ATOM 612 C C . PHE A 1 80 ? -28.481 11.530 11.369 1.00 75.19 80 PHE A C 1
ATOM 614 O O . PHE A 1 80 ? -27.689 12.140 10.652 1.00 75.19 80 PHE A O 1
ATOM 621 N N . LYS A 1 81 ? -29.607 10.995 10.888 1.00 62.22 81 LYS A N 1
ATOM 622 C CA . LYS A 1 81 ? -30.012 11.103 9.479 1.00 62.22 81 LYS A CA 1
ATOM 623 C C . LYS A 1 81 ? -30.460 12.510 9.083 1.00 62.22 81 LYS A C 1
ATOM 625 O O . LYS A 1 81 ? -31.171 13.146 9.891 1.00 62.22 81 LYS A O 1
#

Radius of gyration: 29.93 Å; Cα contacts (8 Å, |Δi|>4): 22; chains: 1; bounding box: 63×16×78 Å

Foldseek 3Di:
DPDPVVVVVVVVVVVVVVVVVVVCVVVVVVVVVVVVVVVVVVVVVVVVCVVCVVVQVVQQVVDADPVRGRDGPVCVVVVPD

Organism: NCBI:txid103232